Protein AF-A0A2K3KS87-F1 (afdb_monomer_lite)

Radius of gyration: 15.09 Å; chains: 1; bounding box: 32×23×43 Å

Secondary structure (DSSP, 8-state):
-HHHHHHHHHHHHSHHHHHHHHHTT--HHHHHHHHHHHHHHHHHHHHHHHHTTT-HHHHHHHHHHHHHH--

Sequence (71 aa):
LSAFIEVVLDRLTSPQVVNLIRGKKFDVNLVQRLKNTLYAVEAVLNDAEQKQFKDSAVNKWLDDLKDAVYV

Structure (mmCIF, N/CA/C/O backbone):
data_AF-A0A2K3KS87-F1
#
_entry.id   AF-A0A2K3KS87-F1
#
loop_
_atom_site.group_PDB
_atom_site.id
_atom_site.type_symbol
_atom_site.label_atom_id
_atom_site.label_alt_id
_atom_site.label_comp_id
_atom_site.label_asym_id
_atom_site.label_entity_id
_atom_site.label_seq_id
_atom_site.pdbx_PDB_ins_co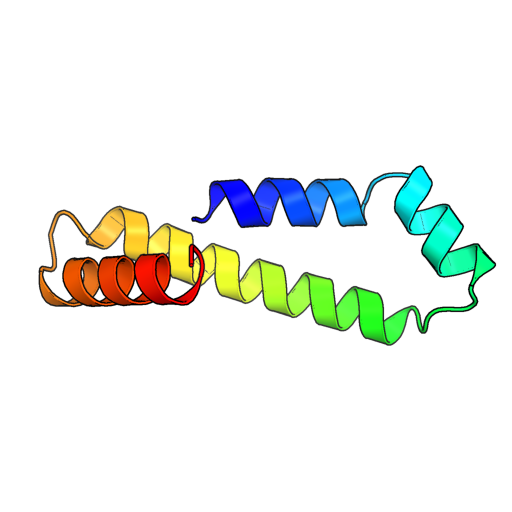de
_atom_site.Cartn_x
_atom_site.Cartn_y
_atom_site.Cartn_z
_atom_site.occupancy
_atom_site.B_iso_or_equiv
_atom_site.auth_seq_id
_atom_site.auth_comp_id
_atom_site.auth_asym_id
_atom_site.auth_atom_id
_atom_site.pdbx_PDB_model_num
ATOM 1 N N . LEU A 1 1 ? 0.614 -3.340 6.562 1.00 82.38 1 LEU A N 1
ATOM 2 C CA . LEU A 1 1 ? 0.175 -3.200 5.155 1.00 82.38 1 LEU A CA 1
ATOM 3 C C . LEU A 1 1 ? 0.898 -2.041 4.477 1.00 82.38 1 LEU A C 1
ATOM 5 O O . LEU A 1 1 ? 1.432 -2.249 3.395 1.00 82.38 1 LEU A O 1
ATOM 9 N N . SER A 1 2 ? 1.002 -0.873 5.114 1.00 82.94 2 SER A N 1
ATOM 10 C CA . SER A 1 2 ? 1.683 0.303 4.537 1.00 82.94 2 SER A CA 1
ATOM 11 C C . SER A 1 2 ? 3.146 0.027 4.164 1.00 82.94 2 SER A C 1
ATOM 13 O O . SER A 1 2 ? 3.546 0.266 3.031 1.00 82.94 2 SER A O 1
ATOM 15 N N . ALA A 1 3 ? 3.898 -0.649 5.041 1.00 86.00 3 ALA A N 1
ATOM 16 C CA . ALA A 1 3 ? 5.284 -1.055 4.768 1.00 86.00 3 ALA A CA 1
ATOM 17 C C . ALA A 1 3 ? 5.443 -1.964 3.527 1.00 86.00 3 ALA A C 1
ATOM 19 O O . ALA A 1 3 ? 6.489 -1.979 2.885 1.00 86.00 3 ALA A O 1
ATOM 20 N N . PHE A 1 4 ? 4.416 -2.739 3.159 1.00 86.56 4 PHE A N 1
ATOM 21 C CA . PHE A 1 4 ? 4.453 -3.516 1.917 1.00 86.56 4 PHE A CA 1
ATOM 22 C C . PHE A 1 4 ? 4.347 -2.600 0.690 1.00 86.56 4 PHE A C 1
ATOM 24 O O . PHE A 1 4 ? 5.051 -2.818 -0.296 1.00 86.56 4 PHE A O 1
ATOM 31 N N . ILE A 1 5 ? 3.504 -1.566 0.760 1.00 88.31 5 ILE A N 1
ATOM 32 C CA . ILE A 1 5 ? 3.351 -0.577 -0.311 1.00 88.31 5 ILE A CA 1
ATOM 33 C C . ILE A 1 5 ? 4.652 0.202 -0.516 1.00 88.31 5 ILE A C 1
ATOM 35 O O . ILE A 1 5 ? 5.081 0.327 -1.663 1.00 88.31 5 ILE A O 1
ATOM 39 N N . GLU A 1 6 ? 5.325 0.609 0.563 1.00 87.81 6 GLU A N 1
ATOM 40 C CA . GLU A 1 6 ? 6.656 1.235 0.509 1.00 87.81 6 GLU A CA 1
ATOM 41 C C . GLU A 1 6 ? 7.658 0.353 -0.255 1.00 87.81 6 GLU A C 1
ATOM 43 O O . GLU A 1 6 ? 8.285 0.793 -1.219 1.00 87.81 6 GLU A O 1
ATOM 48 N N . VAL A 1 7 ? 7.735 -0.941 0.081 1.00 90.50 7 VAL A N 1
ATOM 49 C CA . VAL A 1 7 ? 8.628 -1.891 -0.608 1.00 90.50 7 VAL A CA 1
ATOM 50 C C . VAL A 1 7 ? 8.281 -2.032 -2.094 1.00 90.50 7 VAL A C 1
ATOM 52 O O . VAL A 1 7 ? 9.176 -2.164 -2.935 1.00 90.50 7 VAL A O 1
ATOM 55 N N . VAL A 1 8 ? 6.996 -2.030 -2.454 1.00 89.25 8 VAL A N 1
ATOM 56 C CA . VAL A 1 8 ? 6.568 -2.090 -3.860 1.00 89.25 8 VAL A CA 1
ATOM 57 C C . VAL A 1 8 ? 6.929 -0.796 -4.594 1.00 89.25 8 VAL A C 1
ATOM 59 O O . VAL A 1 8 ? 7.434 -0.864 -5.717 1.00 89.25 8 VAL A O 1
ATOM 62 N N . LEU A 1 9 ? 6.725 0.367 -3.975 1.00 89.12 9 LEU A N 1
ATOM 63 C CA . LEU A 1 9 ? 7.100 1.670 -4.526 1.00 89.12 9 LEU A CA 1
ATOM 64 C C . LEU A 1 9 ? 8.612 1.763 -4.771 1.00 89.12 9 LEU A C 1
ATOM 66 O O . LEU A 1 9 ? 9.023 2.151 -5.869 1.00 89.12 9 LEU A O 1
ATOM 70 N N . ASP A 1 10 ? 9.429 1.308 -3.822 1.00 90.12 10 ASP A N 1
ATOM 71 C CA . ASP A 1 10 ? 10.888 1.240 -3.952 1.00 90.12 10 ASP A CA 1
ATOM 72 C C . ASP A 1 10 ? 11.329 0.283 -5.064 1.00 90.12 10 ASP A C 1
ATOM 74 O O . ASP A 1 10 ? 12.226 0.566 -5.865 1.00 90.12 10 ASP A O 1
ATOM 78 N N . ARG A 1 11 ? 10.657 -0.863 -5.200 1.00 89.81 11 ARG A N 1
ATOM 79 C CA . ARG A 1 11 ? 10.920 -1.772 -6.324 1.00 89.81 11 ARG A CA 1
ATOM 80 C C . ARG A 1 11 ? 10.539 -1.149 -7.664 1.00 89.81 11 ARG A C 1
ATOM 82 O O . ARG A 1 11 ? 11.246 -1.373 -8.642 1.00 89.81 11 ARG A O 1
ATOM 89 N N . LEU A 1 12 ? 9.476 -0.347 -7.730 1.00 86.38 12 LEU A N 1
ATOM 90 C CA . LEU A 1 12 ? 9.064 0.367 -8.947 1.00 86.38 12 LEU A CA 1
ATOM 91 C C . LEU A 1 12 ? 9.997 1.530 -9.319 1.00 86.38 12 LEU A C 1
ATOM 93 O O . LEU A 1 12 ? 9.964 2.002 -10.460 1.00 86.38 12 LEU A O 1
ATOM 97 N N . THR A 1 13 ? 10.807 2.028 -8.384 1.00 84.25 13 THR A N 1
ATOM 98 C CA . THR A 1 13 ? 11.859 3.024 -8.648 1.00 84.25 13 THR A CA 1
ATOM 99 C C . THR A 1 13 ? 13.225 2.381 -8.897 1.00 84.25 13 THR A C 1
ATOM 101 O O . THR A 1 13 ? 14.103 3.040 -9.456 1.00 84.25 13 THR A O 1
ATOM 104 N N . SER A 1 14 ? 13.390 1.090 -8.582 1.00 89.81 14 SER A N 1
ATOM 105 C CA . SER A 1 14 ? 14.625 0.340 -8.821 1.00 89.8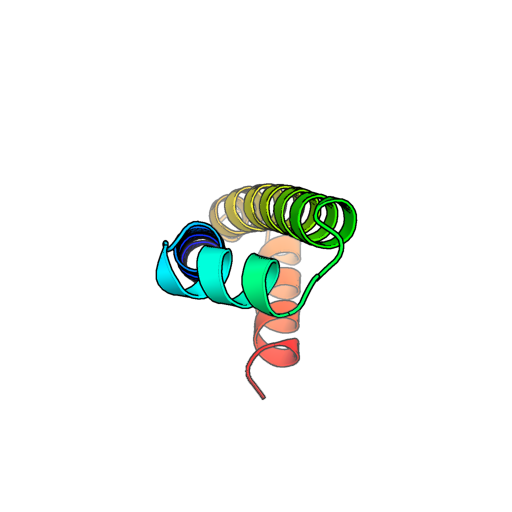1 14 SER A CA 1
ATOM 106 C C . SER A 1 14 ? 15.067 0.390 -10.293 1.00 89.81 14 SER A C 1
ATOM 108 O O . SER A 1 14 ? 14.258 0.120 -11.193 1.00 89.81 14 SER A O 1
ATOM 110 N N . PRO A 1 15 ? 16.367 0.629 -10.572 1.00 84.31 15 PRO A N 1
ATOM 111 C CA . PRO A 1 15 ? 16.907 0.676 -11.930 1.00 84.31 15 PRO A CA 1
ATOM 112 C C . PRO A 1 15 ? 16.587 -0.569 -12.761 1.00 84.31 15 PRO A C 1
ATOM 114 O O . PRO A 1 15 ? 16.367 -0.472 -13.964 1.00 84.31 15 PRO A O 1
ATOM 117 N N . GLN A 1 16 ? 16.524 -1.741 -12.126 1.00 85.31 16 GLN A N 1
ATOM 118 C CA . GLN A 1 16 ? 16.245 -3.018 -12.790 1.00 85.31 16 GLN A CA 1
ATOM 119 C C . GLN A 1 16 ? 14.823 -3.048 -13.367 1.00 85.31 16 GLN A C 1
ATOM 121 O O . GLN A 1 16 ? 14.625 -3.385 -14.534 1.00 85.31 16 GLN A O 1
ATOM 126 N N . VAL A 1 17 ? 13.837 -2.635 -12.567 1.00 83.81 17 VAL A N 1
ATOM 127 C CA . VAL A 1 17 ? 12.421 -2.600 -12.954 1.00 83.81 17 VAL A CA 1
ATOM 128 C C . VAL A 1 17 ? 12.165 -1.468 -13.944 1.00 83.81 17 VAL A C 1
ATOM 130 O O . VAL A 1 17 ? 11.501 -1.679 -14.956 1.00 83.81 17 VAL A O 1
ATOM 133 N N . VAL A 1 18 ? 12.760 -0.293 -13.724 1.00 82.75 18 VAL A N 1
ATOM 134 C CA . VAL A 1 18 ? 12.674 0.842 -14.658 1.00 82.75 18 VAL A CA 1
ATOM 135 C C . VAL A 1 18 ? 13.254 0.477 -16.029 1.00 82.75 18 VAL A C 1
ATOM 137 O O . VAL A 1 18 ? 12.641 0.773 -17.057 1.00 82.75 18 VAL A O 1
ATOM 140 N N . ASN A 1 19 ? 14.398 -0.212 -16.066 1.00 84.06 19 ASN A N 1
ATOM 141 C CA . ASN A 1 19 ? 15.002 -0.678 -17.313 1.00 84.06 19 ASN A CA 1
ATOM 142 C C . ASN A 1 19 ? 14.157 -1.765 -17.993 1.00 84.06 19 ASN A C 1
ATOM 144 O O . ASN A 1 19 ? 14.045 -1.753 -19.217 1.00 84.06 19 ASN A O 1
ATOM 148 N N . LEU A 1 20 ? 13.511 -2.656 -17.232 1.00 83.06 20 LEU A N 1
ATOM 149 C CA . LEU A 1 20 ? 12.584 -3.658 -17.771 1.00 83.06 20 LEU A CA 1
ATOM 150 C C . LEU A 1 20 ? 11.343 -3.006 -18.400 1.00 83.06 20 LEU A C 1
ATOM 152 O O . LEU A 1 20 ? 10.955 -3.360 -19.512 1.00 83.06 20 LEU A O 1
ATOM 156 N N . ILE A 1 21 ? 10.745 -2.033 -17.712 1.00 80.88 21 ILE A N 1
ATOM 157 C CA . ILE A 1 21 ? 9.597 -1.247 -18.188 1.00 80.88 21 ILE A CA 1
ATOM 158 C C . ILE A 1 21 ? 9.965 -0.524 -19.488 1.00 80.88 21 ILE A C 1
ATOM 160 O O . ILE A 1 21 ? 9.242 -0.624 -20.481 1.00 80.88 21 ILE A O 1
ATOM 164 N N . ARG A 1 22 ? 11.121 0.151 -19.506 1.00 75.25 22 ARG A N 1
ATOM 165 C CA . ARG A 1 22 ? 11.628 0.868 -20.683 1.00 75.25 22 ARG A CA 1
ATOM 166 C C . ARG A 1 22 ? 11.927 -0.087 -21.844 1.00 75.25 22 ARG A C 1
ATOM 168 O O . ARG A 1 22 ? 11.525 0.185 -22.970 1.00 75.25 22 ARG A O 1
ATOM 175 N N . GLY A 1 23 ? 12.587 -1.214 -21.571 1.00 77.38 23 GLY A N 1
ATOM 176 C CA . GLY A 1 23 ? 12.946 -2.227 -22.569 1.00 77.38 23 GLY A CA 1
ATOM 177 C C . GLY A 1 23 ? 11.738 -2.952 -23.168 1.00 77.38 23 GLY A C 1
ATOM 178 O O . GLY A 1 23 ? 11.748 -3.290 -24.348 1.00 77.38 23 GLY A O 1
ATOM 179 N N . LYS A 1 24 ? 10.663 -3.128 -22.390 1.00 76.25 24 LYS A N 1
ATOM 180 C CA . LYS A 1 24 ? 9.394 -3.714 -22.849 1.00 76.25 24 LYS A CA 1
ATOM 181 C C . LYS A 1 24 ? 8.418 -2.695 -23.453 1.00 76.25 24 LYS A C 1
ATOM 183 O O . LYS A 1 24 ? 7.301 -3.080 -23.781 1.00 76.25 24 LYS A O 1
ATOM 188 N N . LYS A 1 25 ? 8.813 -1.420 -23.608 1.00 68.31 25 LYS A N 1
ATOM 189 C CA . LYS A 1 25 ? 7.937 -0.313 -24.050 1.00 68.31 25 LYS A CA 1
ATOM 190 C C . LYS A 1 25 ? 6.622 -0.240 -23.257 1.00 68.31 25 LYS A C 1
ATOM 192 O O . LYS A 1 25 ? 5.568 0.033 -23.826 1.00 68.31 25 LYS A O 1
ATOM 197 N N . PHE A 1 26 ? 6.667 -0.498 -21.950 1.00 69.31 26 PHE A N 1
ATOM 198 C CA . PHE A 1 26 ? 5.500 -0.247 -21.108 1.00 69.31 26 PHE A CA 1
ATOM 199 C C . PHE A 1 26 ? 5.153 1.242 -21.147 1.00 69.31 26 PHE A C 1
ATOM 201 O O . PHE A 1 26 ? 6.047 2.092 -21.135 1.00 69.31 26 PHE A O 1
ATOM 208 N N . ASP A 1 27 ? 3.856 1.547 -21.186 1.00 78.19 27 ASP A N 1
ATOM 209 C CA . ASP A 1 27 ? 3.381 2.925 -21.177 1.00 78.19 27 ASP A CA 1
ATOM 210 C C . ASP A 1 27 ? 3.816 3.599 -19.868 1.00 78.19 27 ASP A C 1
ATOM 212 O O . ASP A 1 27 ? 3.400 3.218 -18.770 1.00 78.19 27 ASP A O 1
ATOM 216 N N . VAL A 1 28 ? 4.684 4.604 -19.983 1.00 77.75 28 VAL A N 1
ATOM 217 C CA . VAL A 1 28 ? 5.175 5.395 -18.848 1.00 77.75 28 VAL A CA 1
ATOM 218 C C . VAL A 1 28 ? 4.002 6.010 -18.078 1.00 77.75 28 VAL A C 1
ATOM 220 O O . VAL A 1 28 ? 4.066 6.126 -16.853 1.00 77.75 28 VAL A O 1
ATOM 223 N N . ASN A 1 29 ? 2.902 6.328 -18.767 1.00 82.75 29 ASN A N 1
ATOM 224 C CA . ASN A 1 29 ? 1.668 6.817 -18.164 1.00 82.75 29 ASN A CA 1
ATOM 225 C C . ASN A 1 29 ? 1.011 5.764 -17.257 1.00 82.75 29 ASN A C 1
ATOM 227 O O . ASN A 1 29 ? 0.546 6.086 -16.166 1.00 82.75 29 ASN A O 1
ATOM 231 N N . LEU A 1 30 ? 1.025 4.488 -17.654 1.00 84.00 30 LEU A N 1
ATOM 232 C CA . LEU A 1 30 ? 0.486 3.397 -16.837 1.00 84.00 30 LEU A CA 1
ATOM 233 C C . LEU A 1 30 ? 1.288 3.224 -15.542 1.00 84.00 30 LEU A C 1
ATOM 235 O O . LEU A 1 30 ? 0.711 3.049 -14.472 1.00 84.00 30 LEU A O 1
ATOM 239 N N . VAL A 1 31 ? 2.615 3.327 -15.624 1.00 84.19 31 VAL A N 1
ATOM 240 C CA . VAL A 1 31 ? 3.498 3.225 -14.452 1.00 84.19 31 VAL A CA 1
ATOM 241 C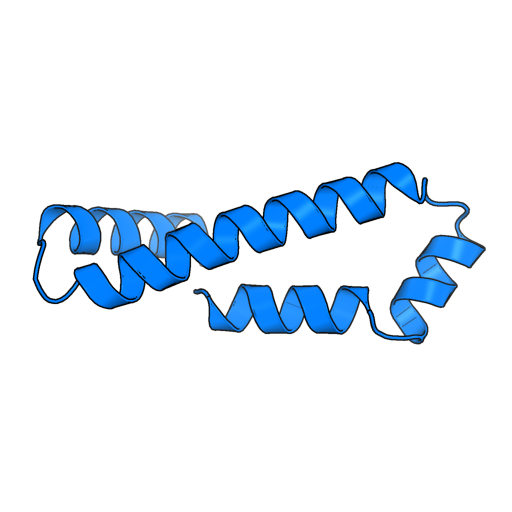 C . VAL A 1 31 ? 3.296 4.404 -13.504 1.00 84.19 31 VAL A C 1
ATOM 243 O O . VAL A 1 31 ? 3.251 4.214 -12.291 1.00 84.19 31 VAL A O 1
ATOM 246 N N . GLN A 1 32 ? 3.142 5.617 -14.038 1.00 86.00 32 GLN A N 1
ATOM 247 C CA . GLN A 1 32 ? 2.825 6.796 -13.230 1.00 86.00 32 GLN A CA 1
ATOM 248 C C . GLN A 1 32 ? 1.455 6.675 -12.560 1.00 86.00 32 GLN A C 1
ATOM 250 O O . GLN A 1 32 ? 1.330 6.944 -11.368 1.00 86.00 32 GLN A O 1
ATOM 255 N N . ARG A 1 33 ? 0.440 6.189 -13.283 1.00 89.44 33 ARG A N 1
ATOM 256 C CA . ARG A 1 33 ? -0.878 5.895 -12.705 1.00 89.44 33 ARG A CA 1
ATOM 257 C C . ARG A 1 33 ? -0.788 4.885 -11.565 1.00 89.44 33 ARG A C 1
ATOM 259 O O . ARG A 1 33 ? -1.338 5.150 -10.503 1.00 89.44 33 ARG A O 1
ATOM 266 N N . LEU A 1 34 ? -0.051 3.788 -11.752 1.00 89.56 34 LEU A N 1
ATOM 267 C CA . LEU A 1 34 ? 0.162 2.786 -10.706 1.00 89.56 34 LEU A CA 1
ATOM 268 C C . LEU A 1 34 ? 0.825 3.395 -9.464 1.00 89.56 34 LEU A C 1
ATOM 270 O O . LEU A 1 34 ? 0.352 3.166 -8.355 1.00 89.56 34 LEU A O 1
ATOM 274 N N . LYS A 1 35 ? 1.877 4.204 -9.641 1.00 89.44 35 LYS A N 1
ATOM 275 C CA . LYS A 1 35 ? 2.536 4.905 -8.527 1.00 89.44 35 LYS A CA 1
ATOM 276 C C . LYS A 1 35 ? 1.568 5.814 -7.773 1.00 89.44 35 LYS A C 1
ATOM 278 O O . LYS A 1 35 ? 1.499 5.734 -6.554 1.00 89.44 35 LYS A O 1
ATOM 283 N N . ASN A 1 36 ? 0.781 6.618 -8.485 1.00 91.81 36 ASN A N 1
ATOM 284 C CA . ASN A 1 36 ? -0.198 7.513 -7.863 1.00 91.81 36 ASN A CA 1
ATOM 285 C C . ASN A 1 36 ? -1.261 6.742 -7.071 1.00 91.81 36 ASN A C 1
ATOM 287 O O . ASN A 1 36 ? -1.620 7.149 -5.969 1.00 91.81 36 ASN A O 1
ATOM 291 N N . THR A 1 37 ? -1.744 5.616 -7.605 1.00 92.94 37 THR A N 1
ATOM 292 C CA . THR A 1 37 ? -2.679 4.743 -6.886 1.00 92.94 37 THR A CA 1
ATOM 293 C C . THR A 1 37 ? -2.044 4.163 -5.625 1.00 92.94 37 THR A C 1
ATOM 295 O O . THR A 1 37 ? -2.679 4.183 -4.576 1.00 92.94 37 THR A O 1
ATOM 298 N N . LEU A 1 38 ? -0.795 3.695 -5.697 1.00 91.88 38 LEU A N 1
ATOM 299 C CA . LEU A 1 38 ? -0.084 3.155 -4.537 1.00 91.88 38 LEU A CA 1
ATOM 300 C C . LEU A 1 38 ? 0.131 4.215 -3.449 1.00 91.88 38 LEU A C 1
ATOM 302 O O . LEU A 1 38 ? -0.132 3.920 -2.291 1.00 91.88 38 LEU A O 1
ATOM 306 N N . TYR A 1 39 ? 0.494 5.453 -3.803 1.00 92.06 39 TYR A N 1
ATOM 307 C CA . TYR A 1 39 ? 0.597 6.549 -2.830 1.00 92.06 39 TYR A CA 1
ATOM 308 C C . TYR A 1 39 ? -0.741 6.877 -2.157 1.00 92.06 39 TYR A C 1
ATOM 310 O O . TYR A 1 39 ? -0.796 7.103 -0.950 1.00 92.06 39 TYR A O 1
ATOM 318 N N . ALA A 1 40 ? -1.839 6.882 -2.918 1.00 93.19 40 ALA A N 1
ATOM 319 C CA . ALA A 1 40 ? -3.163 7.102 -2.342 1.00 93.19 40 ALA A CA 1
ATOM 320 C C . ALA A 1 40 ? -3.539 5.984 -1.353 1.00 93.19 40 ALA A C 1
ATOM 322 O O . ALA A 1 40 ? -4.055 6.259 -0.272 1.00 93.19 40 ALA A O 1
ATOM 323 N N . VAL A 1 41 ? -3.247 4.730 -1.709 1.00 91.56 41 VAL A N 1
ATOM 324 C CA . VAL A 1 41 ? -3.492 3.564 -0.852 1.00 91.56 41 VAL A CA 1
ATOM 325 C C . VAL A 1 41 ? -2.614 3.600 0.401 1.00 91.56 41 VAL A C 1
ATOM 327 O O . VAL A 1 41 ? -3.124 3.373 1.491 1.00 91.56 41 VAL A O 1
ATOM 330 N N . GLU A 1 42 ? -1.331 3.937 0.276 1.00 91.69 42 GLU A N 1
ATOM 331 C CA . GLU A 1 42 ? -0.405 4.097 1.404 1.00 91.69 42 GLU A CA 1
ATOM 332 C C . GLU A 1 42 ? -0.904 5.136 2.412 1.00 91.69 42 GLU A C 1
ATOM 334 O O . GLU A 1 42 ? -0.909 4.870 3.611 1.00 91.69 42 GLU A O 1
ATOM 339 N N . ALA A 1 43 ? -1.387 6.290 1.944 1.00 91.69 43 ALA A N 1
ATOM 340 C CA . ALA A 1 43 ? -1.930 7.324 2.822 1.00 91.69 43 ALA A CA 1
ATOM 341 C C . ALA A 1 43 ? -3.152 6.829 3.615 1.00 91.69 43 ALA A C 1
ATOM 343 O O . ALA A 1 43 ? -3.244 7.063 4.822 1.00 91.69 43 ALA A O 1
ATOM 3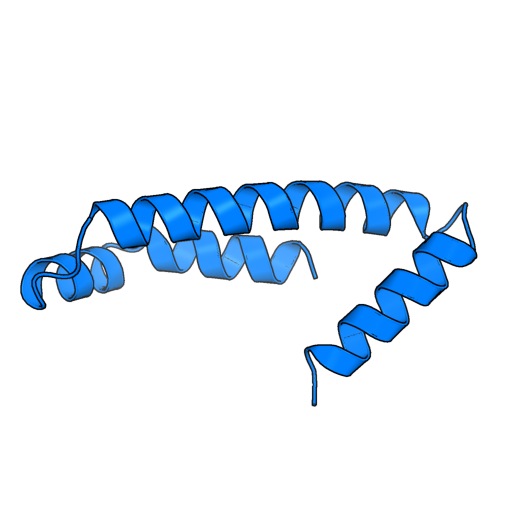44 N N . VAL A 1 44 ? -4.069 6.114 2.952 1.00 91.94 44 VAL A N 1
ATOM 345 C CA . VAL A 1 44 ? -5.254 5.525 3.599 1.00 91.94 44 VAL A CA 1
ATOM 346 C C . VAL A 1 44 ? -4.849 4.449 4.605 1.00 91.94 44 VAL A C 1
ATOM 348 O O . VAL A 1 44 ? -5.382 4.419 5.712 1.00 91.94 44 VAL A O 1
ATOM 351 N N . LEU A 1 45 ? -3.896 3.586 4.251 1.00 91.88 45 LEU A N 1
ATOM 352 C CA . LEU A 1 45 ? -3.415 2.526 5.135 1.00 91.88 45 LEU A CA 1
ATOM 353 C C . LEU A 1 45 ? -2.677 3.082 6.351 1.00 91.88 45 LEU A C 1
ATOM 355 O O . LEU A 1 45 ? -2.938 2.619 7.455 1.00 91.88 45 LEU A O 1
ATOM 359 N N . ASN A 1 46 ? -1.828 4.096 6.182 1.00 92.94 46 ASN A N 1
ATOM 360 C CA . ASN A 1 46 ? -1.126 4.743 7.290 1.00 92.94 46 ASN A CA 1
ATOM 361 C C . ASN A 1 46 ? -2.108 5.389 8.276 1.00 92.94 46 ASN A C 1
ATOM 363 O O . ASN A 1 46 ? -1.973 5.222 9.489 1.00 92.94 46 ASN A O 1
ATOM 367 N N . ASP A 1 47 ? -3.121 6.100 7.773 1.00 92.50 47 ASP A N 1
ATOM 368 C CA . ASP A 1 47 ? -4.168 6.692 8.612 1.00 92.50 47 ASP A CA 1
ATOM 369 C C . ASP A 1 47 ? -4.986 5.615 9.344 1.00 92.50 47 ASP A C 1
ATOM 371 O O . ASP A 1 47 ? -5.206 5.708 10.556 1.00 92.50 47 ASP A O 1
ATOM 375 N N . ALA A 1 48 ? -5.372 4.553 8.634 1.00 92.38 48 ALA A N 1
ATOM 376 C CA . ALA A 1 48 ? -6.104 3.436 9.214 1.00 92.38 48 ALA A CA 1
ATOM 377 C C . ALA A 1 48 ? -5.277 2.701 10.282 1.00 92.38 48 ALA A C 1
ATOM 379 O O . ALA A 1 48 ? -5.782 2.431 11.371 1.00 92.38 48 ALA A O 1
ATOM 380 N N . GLU A 1 49 ? -3.997 2.416 10.019 1.00 91.62 49 GLU A N 1
ATOM 381 C CA . GLU A 1 49 ? -3.099 1.723 10.950 1.00 91.62 49 GLU A CA 1
ATOM 382 C C . GLU A 1 49 ? -2.867 2.541 12.231 1.00 91.62 49 GLU A C 1
ATOM 384 O O . GLU A 1 49 ? -2.722 1.961 13.307 1.00 91.62 49 GLU A O 1
ATOM 389 N N . GLN A 1 50 ? -2.895 3.876 12.172 1.00 93.31 50 GLN A N 1
ATOM 390 C CA . GLN A 1 50 ? -2.859 4.705 13.383 1.00 93.31 50 GLN A CA 1
ATOM 391 C C . GLN A 1 50 ? -4.198 4.731 14.132 1.00 93.31 50 GLN A C 1
ATOM 393 O O . GLN A 1 50 ? -4.222 4.759 15.368 1.00 93.31 50 GLN A O 1
ATOM 398 N N . LYS A 1 51 ? -5.320 4.730 13.406 1.00 93.44 51 LYS A N 1
ATOM 399 C CA . LYS A 1 51 ? -6.669 4.802 13.989 1.00 93.44 51 LYS A CA 1
ATOM 400 C C . LYS A 1 51 ? -7.182 3.467 14.523 1.00 93.44 51 LYS A C 1
ATOM 402 O O . LYS A 1 51 ? -8.051 3.491 15.392 1.00 93.44 51 LYS A O 1
ATOM 407 N N . GLN A 1 52 ? -6.615 2.333 14.104 1.00 91.88 52 GLN A N 1
ATOM 408 C CA . GLN A 1 52 ? -7.056 0.992 14.518 1.00 91.88 52 GLN A CA 1
ATOM 409 C C . GLN A 1 52 ? -7.109 0.807 16.046 1.00 91.88 52 GLN A C 1
ATOM 411 O O . GLN A 1 52 ? -7.963 0.097 16.563 1.00 91.88 52 GLN A O 1
ATOM 416 N N . PHE A 1 53 ? -6.236 1.491 16.794 1.00 89.31 53 PHE A N 1
ATOM 417 C CA . PHE A 1 53 ? -6.186 1.398 18.259 1.00 89.31 53 PHE A CA 1
ATOM 418 C C . PHE A 1 53 ? -7.296 2.185 18.970 1.00 89.31 53 PHE A C 1
ATOM 420 O O . PHE A 1 53 ? -7.499 2.011 20.170 1.00 89.31 53 PHE A O 1
ATOM 427 N N . LYS A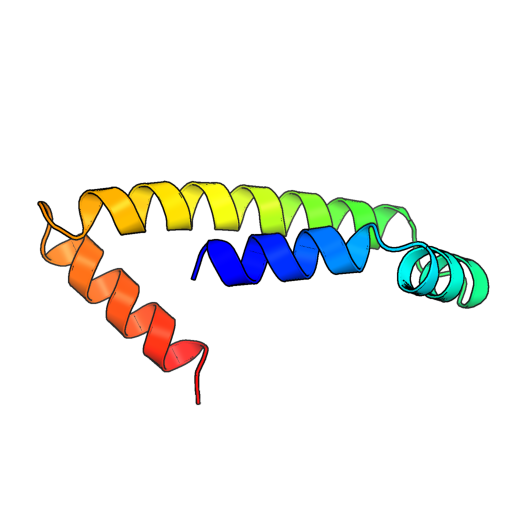 1 54 ? -7.972 3.093 18.258 1.00 92.62 54 LYS A N 1
ATOM 428 C CA . LYS A 1 54 ? -8.981 4.013 18.808 1.00 92.62 54 LYS A CA 1
ATOM 429 C C . LYS A 1 54 ? -10.369 3.800 18.210 1.00 92.62 54 LYS A C 1
ATOM 431 O O . LYS A 1 54 ? -11.351 4.159 18.851 1.00 92.62 54 LYS A O 1
ATOM 436 N N . ASP A 1 55 ? -10.446 3.234 17.010 1.00 94.62 55 ASP A N 1
ATOM 437 C CA 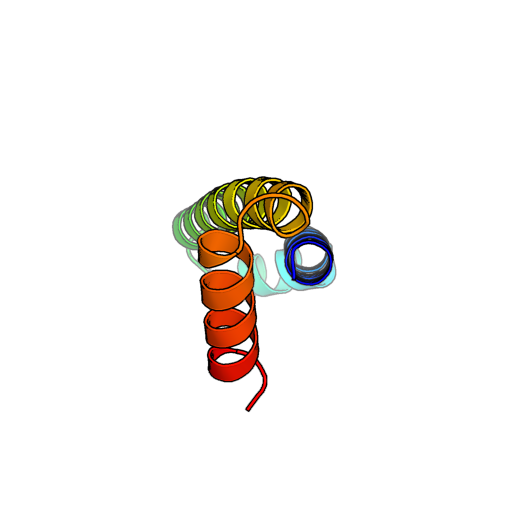. ASP A 1 55 ? -11.686 2.997 16.280 1.00 94.62 55 ASP A CA 1
ATOM 438 C C . ASP A 1 55 ? -11.795 1.515 15.896 1.00 94.62 55 ASP A C 1
ATOM 440 O O . ASP A 1 55 ? -11.054 0.999 15.054 1.00 94.62 55 ASP A O 1
ATOM 444 N N . SER A 1 56 ? -12.740 0.822 16.534 1.00 92.75 56 SER A N 1
ATOM 445 C CA . SER A 1 56 ? -12.976 -0.605 16.315 1.00 92.75 56 SER A CA 1
ATOM 446 C C . SER A 1 56 ? -13.526 -0.916 14.921 1.00 92.75 56 SER A C 1
ATOM 448 O O . SER A 1 56 ? -13.285 -2.014 14.417 1.00 92.75 56 SER A O 1
ATOM 450 N N . ALA A 1 57 ? -14.218 0.028 14.272 1.00 94.25 57 ALA A N 1
ATOM 451 C CA . ALA A 1 57 ? -14.673 -0.137 12.896 1.00 94.25 57 ALA A CA 1
ATOM 452 C C . ALA A 1 57 ? -13.488 -0.079 11.924 1.00 94.25 57 ALA A C 1
ATOM 454 O O . ALA A 1 57 ? -13.406 -0.907 11.017 1.00 94.25 57 ALA A O 1
ATOM 455 N N . VAL A 1 58 ? -12.532 0.829 12.158 1.00 93.25 58 VAL A N 1
ATOM 456 C CA . VAL A 1 58 ? -11.280 0.896 11.383 1.00 93.25 58 VAL A CA 1
ATOM 457 C C . VAL A 1 58 ? -10.437 -0.362 11.588 1.00 93.25 58 VAL A C 1
ATOM 459 O O . VAL A 1 58 ? -9.908 -0.897 10.616 1.00 93.25 58 VAL A O 1
ATOM 462 N N . ASN A 1 59 ? -10.351 -0.873 12.821 1.00 92.12 59 ASN A N 1
ATOM 463 C CA . ASN A 1 59 ? -9.644 -2.125 13.096 1.00 92.12 59 ASN A CA 1
ATOM 464 C C . ASN A 1 59 ? -10.246 -3.304 12.320 1.00 92.12 59 ASN A C 1
ATOM 466 O O . ASN A 1 59 ? -9.525 -4.033 11.645 1.00 92.12 59 ASN A O 1
ATOM 470 N N . LYS A 1 60 ? -11.576 -3.450 12.358 1.00 93.69 60 LYS A N 1
ATOM 471 C CA . LYS A 1 60 ? -12.267 -4.515 11.625 1.00 93.69 60 LYS A CA 1
ATOM 472 C C . LYS A 1 60 ? -12.062 -4.399 10.114 1.00 93.69 60 LYS A C 1
ATOM 474 O O . LYS A 1 60 ? -11.744 -5.389 9.471 1.00 93.69 60 LYS A O 1
ATOM 479 N N . TRP A 1 61 ? -12.197 -3.194 9.561 1.00 94.62 61 TRP A N 1
ATOM 480 C CA . TRP A 1 61 ? -11.946 -2.957 8.139 1.00 94.62 61 TRP A CA 1
ATOM 481 C C . TRP A 1 61 ? -10.509 -3.322 7.732 1.00 94.62 61 TRP A C 1
ATOM 483 O O . TRP A 1 61 ? -10.306 -3.910 6.672 1.00 94.62 61 TRP A O 1
ATOM 493 N N . LEU A 1 62 ? -9.513 -3.011 8.572 1.00 92.38 62 LEU A N 1
ATOM 494 C CA . LEU A 1 62 ? -8.121 -3.390 8.320 1.00 92.38 62 LEU A CA 1
ATOM 495 C C . LEU A 1 62 ? -7.895 -4.899 8.376 1.00 92.38 62 LEU A C 1
ATOM 497 O O . LEU A 1 62 ? -7.106 -5.405 7.582 1.00 92.38 62 LEU A O 1
ATOM 501 N N . ASP A 1 63 ? -8.537 -5.608 9.300 1.00 92.00 63 ASP A N 1
ATOM 502 C CA . ASP A 1 63 ? -8.426 -7.065 9.379 1.00 92.00 63 ASP A CA 1
ATOM 503 C C . ASP A 1 63 ? -9.088 -7.742 8.171 1.00 92.00 63 ASP A C 1
ATOM 505 O O . ASP A 1 63 ? -8.438 -8.555 7.517 1.00 92.00 63 ASP A O 1
ATOM 509 N N . ASP A 1 64 ? -10.288 -7.306 7.772 1.00 92.00 64 ASP A N 1
ATOM 510 C CA . ASP A 1 64 ? -10.951 -7.787 6.549 1.00 92.00 64 ASP A CA 1
ATOM 511 C C . ASP A 1 64 ? -10.075 -7.528 5.302 1.00 92.00 64 ASP A C 1
ATOM 513 O O . ASP A 1 64 ? -9.984 -8.354 4.389 1.00 92.00 64 ASP A O 1
ATOM 517 N N . LEU A 1 65 ? -9.387 -6.380 5.262 1.00 90.50 65 LEU A N 1
ATOM 518 C CA . LEU A 1 65 ? -8.456 -6.051 4.185 1.00 90.50 65 LEU A CA 1
ATOM 519 C C . LEU A 1 65 ? -7.213 -6.952 4.190 1.00 90.50 65 LEU A C 1
ATOM 521 O O . LEU A 1 65 ? -6.751 -7.341 3.117 1.00 90.50 65 LEU A O 1
ATOM 525 N N . LYS A 1 66 ? -6.652 -7.284 5.360 1.00 87.81 66 LYS A N 1
ATOM 526 C CA . LYS A 1 66 ? -5.524 -8.226 5.454 1.00 87.81 66 LYS A CA 1
ATOM 527 C C . LYS A 1 66 ? -5.936 -9.599 4.926 1.00 87.81 66 LYS A C 1
ATOM 529 O O . LYS A 1 66 ? -5.211 -10.146 4.098 1.00 87.81 66 LYS A O 1
ATOM 534 N N . ASP A 1 67 ? -7.098 -10.102 5.330 1.00 89.44 67 ASP A N 1
ATOM 535 C CA . ASP A 1 67 ? -7.606 -11.408 4.896 1.00 89.44 67 ASP A CA 1
ATOM 536 C C . ASP A 1 67 ? -7.827 -11.467 3.378 1.00 89.44 67 ASP A C 1
ATOM 538 O O . ASP A 1 67 ? -7.489 -12.458 2.732 1.00 89.44 67 ASP A O 1
ATOM 542 N N . ALA A 1 68 ? -8.325 -10.385 2.774 1.00 87.50 68 ALA A N 1
ATOM 543 C CA . ALA A 1 68 ? -8.515 -10.312 1.326 1.00 87.50 68 ALA A CA 1
ATOM 544 C C . ALA A 1 68 ? -7.195 -10.310 0.528 1.00 87.50 68 ALA A C 1
ATOM 546 O O . ALA A 1 68 ? -7.180 -10.703 -0.640 1.00 87.50 68 ALA A O 1
ATOM 547 N N . VAL A 1 69 ? -6.100 -9.832 1.127 1.00 82.56 69 VAL A N 1
ATOM 548 C CA . VAL A 1 69 ? -4.807 -9.636 0.448 1.00 82.56 69 VAL A CA 1
ATOM 549 C C . VAL A 1 69 ? -3.830 -10.795 0.692 1.00 82.56 69 VAL A C 1
ATOM 551 O O . VAL A 1 69 ? -2.999 -11.062 -0.176 1.00 82.56 69 VAL A O 1
ATOM 554 N N . TYR A 1 70 ? -3.916 -11.490 1.831 1.00 69.88 70 TYR A N 1
ATOM 555 C CA . TYR A 1 70 ? -2.947 -12.509 2.272 1.00 69.88 70 TYR A CA 1
ATOM 556 C C . TYR A 1 70 ? -3.474 -13.963 2.226 1.00 69.88 70 TYR A C 1
ATOM 558 O O . TYR A 1 70 ? -3.151 -14.750 3.114 1.00 69.88 70 TYR A O 1
ATOM 566 N N . VAL A 1 71 ? -4.253 -14.322 1.193 1.00 56.44 71 VAL A N 1
ATOM 567 C CA . VAL A 1 71 ? -4.715 -15.710 0.934 1.00 56.44 71 VAL A CA 1
ATOM 568 C C . VAL A 1 71 ? -3.556 -16.702 0.818 1.00 56.44 71 VAL A C 1
ATOM 570 O O . VAL A 1 71 ? -2.581 -16.390 0.094 1.00 56.44 71 VAL A O 1
#

pLDDT: mean 87.07, std 7.12, range [56.44, 94.62]

Organism: Trifolium pratense (NCBI:txid57577)

InterPro domains:
  IPR041118 Disease resistance, N-terminal [PF18052] (2-70)

Foldseek 3Di:
DLVVLVVVLVVLVDPVNVVVCVVVVPDPVVSVVVNVVSVVVSVVVVVLVVCLVPDVVSVVVVVVVCVVVPD